Protein AF-X1L993-F1 (afdb_monomer)

pLDDT: mean 71.48, std 10.77, range [45.0, 87.81]

Mean predicted aligned error: 11.3 Å

Solvent-accessible surface area (backbone atoms only — not comparable to full-atom values): 5667 Å² total; per-residue (Å²): 114,70,71,63,52,54,55,50,51,54,50,38,52,49,50,44,54,52,54,70,70,51,88,60,73,69,76,48,37,56,23,49,47,39,23,42,49,19,41,52,44,28,52,53,26,51,51,48,21,56,51,26,48,53,47,21,63,73,36,52,85,40,65,70,59,17,53,50,27,46,51,50,19,52,50,31,41,50,42,28,71,49,52,19,55,52,41,25,48,52,13,50,51,51,34,52,54,50,55,55,51,54,53,53,52,53,58,58,60,75,76,110

Structure (mmCIF, N/CA/C/O backbone):
data_AF-X1L993-F1
#
_entry.id   AF-X1L993-F1
#
loop_
_atom_site.group_PDB
_atom_site.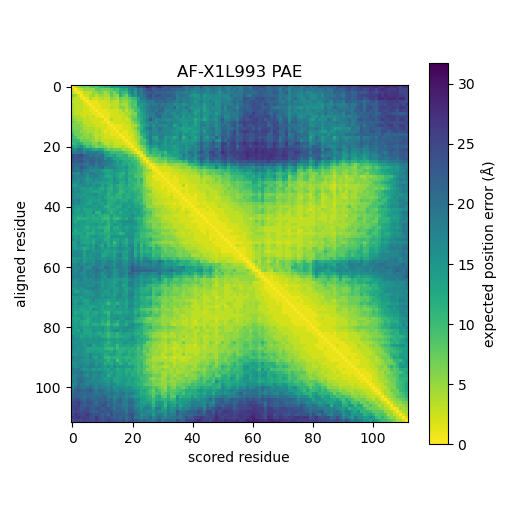id
_atom_site.type_symbol
_atom_site.label_atom_id
_atom_site.label_alt_id
_atom_site.label_comp_id
_atom_site.label_asym_id
_atom_site.label_entity_id
_atom_site.label_seq_id
_atom_site.pdbx_PDB_ins_code
_atom_site.Cartn_x
_atom_site.Cartn_y
_atom_site.Cartn_z
_atom_site.occupancy
_atom_site.B_iso_or_equiv
_atom_site.auth_seq_id
_atom_site.auth_comp_id
_atom_site.auth_asym_id
_atom_site.auth_atom_id
_atom_site.pdbx_PDB_model_num
ATOM 1 N N . MET A 1 1 ? -4.525 11.006 -14.118 1.00 54.41 1 MET A N 1
ATOM 2 C CA . MET A 1 1 ? -3.569 10.473 -13.114 1.00 54.41 1 MET A CA 1
ATOM 3 C C . MET A 1 1 ? -3.274 11.447 -11.969 1.00 54.41 1 MET A C 1
ATOM 5 O O . MET A 1 1 ? -3.325 11.008 -10.831 1.00 54.41 1 MET A O 1
ATOM 9 N N . ILE A 1 2 ? -3.059 12.750 -12.210 1.00 49.44 2 ILE A N 1
ATOM 10 C CA . ILE A 1 2 ? -2.731 13.739 -11.153 1.00 49.44 2 ILE A CA 1
ATOM 11 C C . ILE A 1 2 ? -3.858 13.916 -10.111 1.00 49.44 2 ILE A C 1
ATOM 13 O O . ILE A 1 2 ? -3.605 13.921 -8.910 1.00 49.44 2 ILE A O 1
ATOM 17 N N . ILE A 1 3 ? -5.117 13.968 -10.557 1.00 50.78 3 ILE A N 1
ATOM 18 C CA . ILE A 1 3 ? -6.289 14.186 -9.685 1.00 50.78 3 ILE A CA 1
ATOM 19 C C . ILE A 1 3 ? -6.483 13.033 -8.684 1.00 50.78 3 ILE A C 1
ATOM 21 O O . ILE A 1 3 ? -6.766 13.265 -7.511 1.00 50.78 3 ILE A O 1
ATOM 25 N N . SER A 1 4 ? -6.260 11.789 -9.120 1.00 52.31 4 SER A N 1
ATOM 26 C CA . SER A 1 4 ? -6.380 10.610 -8.252 1.00 52.31 4 SER A CA 1
ATOM 27 C C . SER A 1 4 ? -5.285 10.566 -7.182 1.00 52.31 4 SER A C 1
ATOM 29 O O . SER A 1 4 ? -5.556 10.160 -6.056 1.00 52.31 4 SER A O 1
ATOM 31 N N . GLY A 1 5 ? -4.063 11.004 -7.510 1.00 56.00 5 GLY A N 1
ATOM 32 C CA . GLY A 1 5 ? -2.953 11.058 -6.555 1.00 56.00 5 GLY A CA 1
ATOM 33 C C . GLY A 1 5 ? -3.184 12.085 -5.447 1.00 56.00 5 GLY A C 1
ATOM 34 O O . GLY A 1 5 ? -2.958 11.788 -4.278 1.00 56.00 5 GLY A O 1
ATOM 35 N N . ILE A 1 6 ? -3.715 13.261 -5.792 1.00 60.69 6 ILE A N 1
ATOM 36 C CA . ILE A 1 6 ? -4.014 14.331 -4.826 1.00 60.69 6 ILE A CA 1
ATOM 37 C C . ILE A 1 6 ? -5.076 13.887 -3.814 1.00 60.69 6 ILE A C 1
ATOM 39 O O . ILE A 1 6 ? -4.913 14.098 -2.613 1.00 60.69 6 ILE A O 1
ATOM 43 N N . ILE A 1 7 ? -6.136 13.222 -4.282 1.00 63.12 7 ILE A N 1
ATOM 44 C CA . ILE A 1 7 ? -7.205 12.707 -3.414 1.00 63.12 7 ILE A CA 1
ATOM 45 C C . ILE A 1 7 ? -6.652 11.676 -2.422 1.00 63.12 7 ILE A C 1
ATOM 47 O O . ILE A 1 7 ? -6.982 11.723 -1.240 1.00 63.12 7 ILE A O 1
ATOM 51 N N . LEU A 1 8 ? -5.766 10.786 -2.872 1.00 57.31 8 LEU A N 1
ATOM 52 C CA . LEU A 1 8 ? -5.147 9.769 -2.020 1.00 57.31 8 LEU A CA 1
ATOM 53 C C . LEU A 1 8 ? -4.154 10.356 -1.006 1.00 57.31 8 LEU A C 1
ATOM 55 O O . LEU A 1 8 ? -4.105 9.875 0.124 1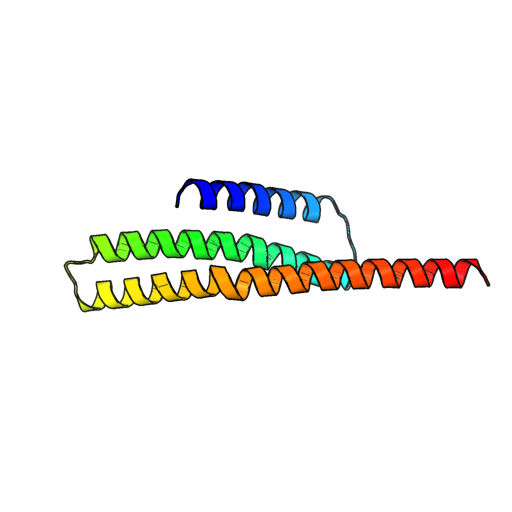.00 57.31 8 LEU A O 1
ATOM 59 N N . ILE A 1 9 ? -3.419 11.416 -1.359 1.00 58.84 9 ILE A N 1
ATOM 60 C CA . ILE A 1 9 ? -2.537 12.145 -0.428 1.00 58.84 9 ILE A CA 1
ATOM 61 C C . ILE A 1 9 ? -3.351 12.824 0.673 1.00 58.84 9 ILE A C 1
ATOM 63 O O . ILE A 1 9 ? -3.013 12.710 1.851 1.00 58.84 9 ILE A O 1
ATOM 67 N N . LEU A 1 10 ? -4.440 13.501 0.300 1.00 67.00 10 LEU A N 1
ATOM 68 C CA . LEU A 1 10 ? -5.334 14.148 1.259 1.00 67.00 10 LEU A CA 1
ATOM 69 C C . LEU A 1 10 ? -5.994 13.117 2.179 1.00 67.00 10 LEU A C 1
ATOM 71 O O . LEU A 1 10 ? -6.030 13.314 3.392 1.00 67.00 10 LEU A O 1
ATOM 75 N N . LEU A 1 11 ? -6.450 11.992 1.624 1.00 62.31 11 LEU A N 1
ATOM 76 C CA . LEU A 1 11 ? -7.095 10.928 2.388 1.00 62.31 11 LEU A CA 1
ATOM 77 C C . LEU A 1 11 ? -6.105 10.212 3.325 1.00 62.31 11 LEU A C 1
ATOM 79 O O . LEU A 1 11 ? -6.397 10.036 4.506 1.00 62.31 11 LEU A O 1
ATOM 83 N N . GLY A 1 12 ? -4.912 9.856 2.836 1.00 59.00 12 GLY A N 1
ATOM 84 C CA . GLY A 1 12 ? -3.856 9.222 3.631 1.00 59.00 12 GLY A CA 1
ATOM 85 C C . GLY A 1 12 ? -3.325 10.132 4.741 1.00 59.00 12 GLY A C 1
ATOM 86 O O . GLY A 1 12 ? -3.187 9.694 5.884 1.00 59.00 12 GLY A O 1
ATOM 87 N N . GLY A 1 13 ? -3.109 11.416 4.437 1.00 65.56 13 GLY A N 1
ATOM 88 C CA . GLY A 1 13 ? -2.728 12.427 5.425 1.00 65.56 13 GLY A CA 1
ATOM 89 C C . GLY A 1 13 ? -3.800 12.629 6.499 1.00 65.56 13 GLY A C 1
ATOM 90 O O . GLY A 1 13 ? -3.483 12.657 7.689 1.00 65.56 13 GLY A O 1
ATOM 91 N N . TYR A 1 14 ? -5.074 12.681 6.100 1.00 68.31 14 TYR A N 1
ATOM 92 C CA . TYR A 1 14 ? -6.202 12.779 7.027 1.00 68.31 14 TYR A CA 1
ATOM 93 C C . TYR A 1 14 ? -6.285 11.566 7.965 1.00 68.31 14 TYR A C 1
ATOM 95 O O . TYR A 1 14 ? -6.447 11.725 9.175 1.00 68.31 14 TYR A O 1
ATOM 103 N N . LEU A 1 15 ? -6.091 10.353 7.439 1.00 57.97 15 LEU A N 1
ATOM 104 C CA . LEU A 1 15 ? -6.095 9.115 8.223 1.00 57.97 15 LEU A CA 1
ATOM 105 C C . LEU A 1 15 ? -4.939 9.030 9.227 1.00 57.97 15 LEU A C 1
ATOM 107 O O . LEU A 1 15 ? -5.158 8.617 10.368 1.00 57.97 15 LEU A O 1
ATOM 111 N N . ILE A 1 16 ? -3.731 9.457 8.853 1.00 59.75 16 ILE A N 1
ATOM 112 C CA . ILE A 1 16 ? -2.578 9.507 9.768 1.00 59.75 16 ILE A CA 1
ATOM 113 C C . ILE A 1 16 ? -2.812 10.546 10.872 1.00 59.75 16 ILE A C 1
ATOM 115 O O . ILE A 1 16 ? -2.571 10.256 12.045 1.00 59.75 16 ILE A O 1
ATOM 119 N N . ALA A 1 17 ? -3.347 11.722 10.531 1.00 60.12 17 ALA A N 1
ATOM 120 C CA . ALA A 1 17 ? -3.689 12.750 11.511 1.00 60.12 17 ALA A CA 1
ATOM 121 C C . ALA A 1 17 ? -4.754 12.265 12.512 1.00 60.12 17 ALA A C 1
ATOM 123 O O . ALA A 1 17 ? -4.629 12.507 13.714 1.00 60.12 17 ALA A O 1
ATOM 124 N N . LEU A 1 18 ? -5.763 11.524 12.039 1.00 55.22 18 LEU A N 1
ATOM 125 C CA . LEU A 1 18 ? -6.797 10.932 12.892 1.00 55.22 18 LEU A CA 1
ATOM 126 C C . LEU A 1 18 ? -6.219 9.848 13.817 1.00 55.22 18 LEU A C 1
ATOM 128 O O . LEU A 1 18 ? -6.506 9.832 15.012 1.00 55.22 18 LEU A O 1
ATOM 132 N N . THR A 1 19 ? -5.338 9.001 13.276 1.00 51.62 19 THR A N 1
ATOM 133 C CA . THR A 1 19 ? -4.628 7.929 13.998 1.00 51.62 19 THR A CA 1
ATOM 134 C C . THR A 1 19 ? -3.736 8.495 15.108 1.00 51.62 19 THR A C 1
ATOM 136 O O . THR A 1 19 ? -3.716 7.955 16.209 1.00 51.62 19 THR A O 1
ATOM 139 N N . LEU A 1 20 ? -3.030 9.603 14.855 1.00 52.38 20 LEU A N 1
ATOM 140 C CA . LEU A 1 20 ? -2.184 10.273 15.852 1.00 52.38 20 LEU A CA 1
ATOM 141 C C . LEU A 1 20 ? -2.998 10.982 16.941 1.00 52.38 20 LEU A C 1
ATOM 143 O O . LEU A 1 20 ? -2.557 11.052 18.088 1.00 52.38 20 LEU A O 1
ATOM 147 N N . LYS A 1 21 ? -4.191 11.493 16.607 1.00 50.56 21 LYS A N 1
ATOM 148 C CA . LYS A 1 21 ? -5.095 12.094 17.598 1.00 50.56 21 LYS A CA 1
ATOM 149 C C . LYS A 1 21 ? -5.759 11.057 18.504 1.00 50.56 21 LYS A C 1
ATOM 151 O O . LYS A 1 21 ? -6.130 11.384 19.631 1.00 50.56 21 LYS A O 1
ATOM 156 N N . GLN A 1 22 ? -5.912 9.821 18.037 1.00 45.38 22 GLN A N 1
ATOM 157 C CA . GLN A 1 22 ? -6.496 8.735 18.811 1.00 45.38 22 GLN A CA 1
ATOM 158 C C . GLN A 1 22 ? -5.393 8.052 19.635 1.00 45.38 22 GLN A C 1
ATOM 160 O O . GLN A 1 22 ? -4.655 7.191 19.170 1.00 45.38 22 GLN A O 1
ATOM 165 N N . LYS A 1 23 ? -5.249 8.477 20.892 1.00 45.00 23 LYS A N 1
ATOM 166 C CA . LYS A 1 23 ? -4.301 7.934 21.875 1.00 45.00 23 LYS A CA 1
ATOM 167 C C . LYS A 1 23 ? -4.745 6.524 22.305 1.00 45.00 23 LYS A C 1
ATOM 169 O O . LYS A 1 23 ? -5.382 6.377 23.341 1.00 45.00 23 LYS A O 1
ATOM 174 N N . VAL A 1 24 ? -4.494 5.503 21.479 1.00 51.19 24 VAL A N 1
ATOM 175 C CA . VAL A 1 24 ? -4.994 4.130 21.708 1.00 51.19 24 VAL A CA 1
ATOM 176 C C . VAL A 1 24 ? -3.895 3.140 22.093 1.00 51.19 24 VAL A C 1
ATOM 178 O O . VAL A 1 24 ? -2.873 3.012 21.418 1.00 51.19 24 VAL A O 1
ATOM 181 N N . GLU A 1 25 ? -4.119 2.426 23.198 1.00 51.25 25 GLU A N 1
ATOM 182 C CA . GLU A 1 25 ? -3.177 1.483 23.811 1.00 51.25 25 GLU A CA 1
ATOM 183 C C . GLU A 1 25 ? -3.422 0.018 23.372 1.00 51.25 25 GLU A C 1
ATOM 185 O O . GLU A 1 25 ? -4.520 -0.372 22.973 1.00 51.25 25 GLU A O 1
ATOM 190 N N . GLY A 1 26 ? -2.380 -0.825 23.433 1.00 68.00 26 GLY A N 1
ATOM 191 C CA . GLY A 1 26 ? -2.493 -2.292 23.317 1.00 68.00 26 GLY A CA 1
ATOM 192 C C . GLY A 1 26 ? -2.569 -2.885 21.895 1.00 68.00 26 GLY A C 1
ATOM 193 O O . GLY A 1 26 ? -1.918 -2.414 20.963 1.00 68.00 26 GLY A O 1
ATOM 194 N N . LYS A 1 27 ? -3.338 -3.978 21.717 1.00 64.12 27 LYS A N 1
ATOM 195 C CA . LYS A 1 27 ? -3.511 -4.690 20.422 1.00 64.12 27 LYS A CA 1
ATOM 196 C C . LYS A 1 27 ? -4.096 -3.793 19.325 1.00 64.12 27 LYS A C 1
ATOM 198 O O . LYS A 1 27 ? -3.807 -4.001 18.149 1.00 64.12 27 LYS A O 1
ATOM 203 N N . LEU A 1 28 ? -4.850 -2.771 19.720 1.00 65.12 28 LEU A N 1
ATOM 204 C CA . LEU A 1 28 ? -5.422 -1.770 18.830 1.00 65.12 28 LEU A CA 1
ATOM 205 C C . LEU A 1 28 ? -4.337 -0.909 18.169 1.00 65.12 28 LEU A C 1
ATOM 207 O O . LEU A 1 28 ? -4.426 -0.625 16.980 1.00 65.12 28 LEU A O 1
ATOM 211 N N . LYS A 1 29 ? -3.249 -0.603 18.893 1.00 69.12 29 LYS A N 1
ATOM 212 C CA . LYS A 1 29 ? -2.079 0.113 18.359 1.00 69.12 29 LYS A CA 1
ATOM 213 C C . LYS A 1 29 ? -1.431 -0.630 17.191 1.00 69.12 29 LYS A C 1
ATOM 215 O O . LYS A 1 29 ? -1.000 0.009 16.240 1.00 69.12 29 LYS A O 1
ATOM 220 N N . LYS A 1 30 ? -1.377 -1.970 17.234 1.00 72.75 30 LYS A N 1
ATOM 221 C CA . LYS A 1 30 ? -0.834 -2.781 16.128 1.00 72.75 30 LYS A CA 1
ATOM 222 C C . LYS A 1 30 ? -1.711 -2.693 14.879 1.00 72.75 30 LYS A C 1
ATOM 224 O O . LYS A 1 30 ? -1.168 -2.535 13.792 1.00 72.75 30 LYS A O 1
ATOM 229 N N . PHE A 1 31 ? -3.037 -2.744 15.029 1.00 74.00 31 PHE A N 1
ATOM 230 C CA . PHE A 1 31 ? -3.958 -2.575 13.900 1.00 74.00 31 PHE A CA 1
ATOM 231 C C . PHE A 1 31 ? -3.947 -1.143 13.355 1.00 74.00 31 PHE A C 1
ATOM 233 O O . PHE A 1 31 ? -3.865 -0.978 12.145 1.00 74.00 31 PHE A O 1
ATOM 240 N N . LEU A 1 32 ? -3.906 -0.116 14.213 1.00 70.81 32 LEU A N 1
ATOM 241 C CA . LEU A 1 32 ? -3.739 1.277 13.778 1.00 70.81 32 LEU A CA 1
ATOM 242 C C . LEU A 1 32 ? -2.400 1.506 13.067 1.00 70.81 32 LEU A C 1
ATOM 244 O O . LEU A 1 32 ? -2.367 2.173 12.038 1.00 70.81 32 LEU A O 1
ATOM 248 N N . MET A 1 33 ? -1.301 0.939 13.577 1.00 77.06 33 MET A N 1
ATOM 249 C CA . MET A 1 33 ? -0.006 0.983 12.895 1.00 77.06 33 MET A CA 1
ATOM 250 C C . MET A 1 33 ? -0.066 0.266 11.549 1.00 77.06 33 MET A C 1
ATOM 252 O O . MET A 1 33 ? 0.464 0.797 10.585 1.00 77.06 33 MET A O 1
ATOM 256 N N . LEU A 1 34 ? -0.737 -0.885 11.446 1.00 78.12 34 LEU A N 1
ATOM 257 C CA . LEU A 1 34 ? -0.916 -1.583 10.171 1.00 78.12 34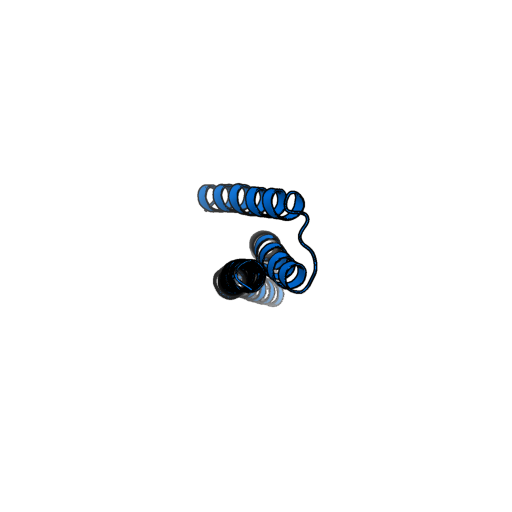 LEU A CA 1
ATOM 258 C C . LEU A 1 34 ? -1.695 -0.721 9.166 1.00 78.12 34 LEU A C 1
ATOM 260 O O . LEU A 1 34 ? -1.275 -0.606 8.015 1.00 78.12 34 LEU A O 1
ATOM 264 N N . THR A 1 35 ? -2.775 -0.069 9.603 1.00 76.50 35 THR A N 1
ATOM 265 C CA . THR A 1 35 ? -3.556 0.873 8.785 1.00 76.50 35 THR A CA 1
ATOM 266 C C . THR A 1 35 ? -2.697 2.053 8.332 1.00 76.50 35 THR A C 1
ATOM 268 O O . THR A 1 35 ? -2.664 2.375 7.147 1.00 76.50 35 THR A O 1
ATOM 271 N N . GLY A 1 36 ? -1.960 2.670 9.259 1.00 73.19 36 GLY A N 1
ATOM 272 C CA . GLY A 1 36 ? -1.091 3.814 8.988 1.00 73.19 36 GLY A CA 1
ATOM 273 C C . GLY A 1 36 ? 0.080 3.472 8.068 1.00 73.19 36 GLY A C 1
ATOM 274 O O . GLY A 1 36 ? 0.341 4.202 7.119 1.00 73.19 36 GLY A O 1
ATOM 275 N N . VAL A 1 37 ? 0.747 2.337 8.294 1.00 77.81 37 VAL A N 1
ATOM 276 C CA . VAL A 1 37 ? 1.841 1.837 7.448 1.00 77.81 37 VAL A CA 1
ATOM 277 C C . VAL A 1 37 ? 1.323 1.446 6.070 1.00 77.81 37 VAL A C 1
ATOM 279 O O . VAL A 1 37 ? 1.997 1.724 5.089 1.00 77.81 37 VAL A O 1
ATOM 282 N N . SER A 1 38 ? 0.123 0.872 5.959 1.00 75.75 38 SER A N 1
ATOM 283 C CA . SER A 1 38 ? -0.480 0.568 4.654 1.00 75.75 38 SER A CA 1
ATOM 284 C C . SER A 1 38 ? -0.865 1.844 3.895 1.00 75.75 38 SER A C 1
ATOM 286 O O . SER A 1 38 ? -0.625 1.945 2.696 1.00 75.75 38 SER A O 1
ATOM 288 N N . ALA A 1 39 ? -1.392 2.862 4.584 1.00 71.44 39 ALA A N 1
ATOM 289 C CA . ALA A 1 39 ? -1.704 4.156 3.975 1.00 71.44 39 ALA A CA 1
ATOM 290 C C . ALA A 1 39 ? -0.438 4.922 3.545 1.00 71.44 39 ALA A C 1
ATOM 292 O O . ALA A 1 39 ? -0.369 5.440 2.431 1.00 71.44 39 ALA A O 1
ATOM 293 N N . ALA A 1 40 ? 0.590 4.961 4.397 1.00 74.62 40 ALA A N 1
ATOM 294 C CA . ALA A 1 40 ? 1.877 5.572 4.071 1.00 74.62 40 ALA A CA 1
ATOM 295 C C . ALA A 1 40 ? 2.619 4.782 2.981 1.00 74.62 40 ALA A C 1
ATOM 297 O O . ALA A 1 40 ? 3.186 5.370 2.063 1.00 74.62 40 ALA A O 1
ATOM 298 N N . GLY A 1 41 ? 2.571 3.450 3.045 1.00 72.44 41 GLY A N 1
ATOM 299 C CA . GLY A 1 41 ? 3.153 2.543 2.062 1.00 72.44 41 GLY A CA 1
ATOM 300 C C . GLY A 1 41 ? 2.561 2.755 0.676 1.00 72.44 41 GLY A C 1
ATOM 301 O O . GLY A 1 41 ? 3.313 2.828 -0.291 1.00 72.44 41 GLY A O 1
ATOM 302 N N . PHE A 1 42 ? 1.245 2.964 0.578 1.00 75.12 42 PHE A N 1
ATOM 303 C CA . PHE A 1 42 ? 0.584 3.291 -0.685 1.00 75.12 42 PHE A CA 1
ATOM 304 C C . PHE A 1 42 ? 1.211 4.532 -1.328 1.00 75.12 42 PHE A C 1
ATOM 306 O O . PHE A 1 42 ? 1.540 4.527 -2.514 1.00 75.12 42 PHE A O 1
ATOM 313 N N . PHE A 1 43 ? 1.423 5.579 -0.529 1.00 69.50 43 PHE A N 1
ATOM 314 C CA . PHE A 1 43 ? 2.037 6.814 -0.994 1.00 69.50 43 PHE A CA 1
ATOM 315 C C . PHE A 1 43 ? 3.493 6.607 -1.427 1.00 69.50 43 PHE A C 1
ATOM 317 O O . PHE A 1 43 ? 3.868 7.027 -2.521 1.00 69.50 43 PHE A O 1
ATOM 324 N N . VAL A 1 44 ? 4.295 5.913 -0.615 1.00 78.69 44 VAL A N 1
ATOM 325 C CA . VAL A 1 44 ? 5.698 5.612 -0.940 1.00 78.69 44 VAL A CA 1
ATOM 326 C C . VAL A 1 44 ? 5.801 4.803 -2.232 1.00 78.69 44 VAL A C 1
ATOM 328 O O . VAL A 1 44 ? 6.591 5.159 -3.101 1.00 78.69 44 VAL A O 1
ATOM 331 N N . PHE A 1 45 ? 4.986 3.761 -2.408 1.00 78.50 45 PHE A N 1
ATOM 332 C CA . PHE A 1 45 ? 5.001 2.937 -3.618 1.00 78.50 45 PHE A CA 1
ATOM 333 C C . PHE A 1 45 ? 4.500 3.686 -4.854 1.00 78.50 45 PHE A C 1
ATOM 335 O O . PHE A 1 45 ? 5.090 3.544 -5.923 1.00 78.50 45 PHE A O 1
ATOM 342 N N . ALA A 1 46 ? 3.472 4.529 -4.721 1.00 69.94 46 ALA A N 1
ATOM 343 C CA . ALA A 1 46 ? 3.021 5.390 -5.812 1.00 69.94 46 ALA A CA 1
ATOM 344 C C . ALA A 1 46 ? 4.104 6.407 -6.217 1.00 69.94 46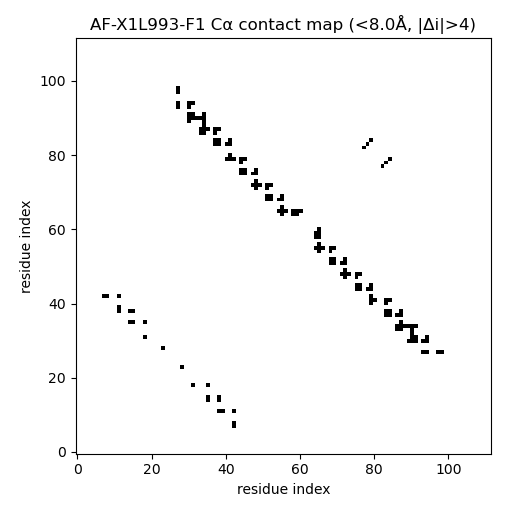 ALA A C 1
ATOM 346 O O . ALA A 1 46 ? 4.300 6.669 -7.405 1.00 69.94 46 ALA A O 1
ATOM 347 N N . PHE A 1 47 ? 4.838 6.954 -5.246 1.00 75.00 47 PHE A N 1
ATOM 348 C CA . PHE A 1 47 ? 5.951 7.862 -5.506 1.00 75.00 47 PHE A CA 1
ATOM 349 C C . PHE A 1 47 ? 7.125 7.139 -6.178 1.00 75.00 47 PHE A C 1
ATOM 351 O O . PHE A 1 47 ? 7.619 7.601 -7.205 1.00 75.00 47 PHE A O 1
ATOM 358 N N . LEU A 1 48 ? 7.508 5.962 -5.666 1.00 79.81 48 LEU A N 1
ATOM 359 C CA . LEU A 1 48 ? 8.523 5.100 -6.277 1.00 79.81 48 LEU A CA 1
ATOM 360 C C . LEU A 1 48 ? 8.151 4.742 -7.716 1.00 79.81 48 LEU A C 1
ATOM 362 O O . LEU A 1 48 ? 8.989 4.887 -8.595 1.00 79.81 48 LEU A O 1
ATOM 366 N N . HIS A 1 49 ? 6.904 4.344 -7.980 1.00 78.25 49 HIS A N 1
ATOM 367 C CA . HIS A 1 49 ? 6.422 4.050 -9.331 1.00 78.25 49 HIS A CA 1
ATOM 368 C C . HIS A 1 49 ? 6.665 5.222 -10.295 1.00 78.25 49 HIS A C 1
ATOM 370 O O . HIS A 1 49 ? 7.208 5.021 -11.377 1.00 78.25 49 HIS A O 1
ATOM 376 N N . ASN A 1 50 ? 6.356 6.456 -9.882 1.00 76.38 50 ASN A N 1
ATOM 377 C CA . ASN A 1 50 ? 6.591 7.643 -10.711 1.00 76.38 50 ASN A CA 1
ATOM 378 C C . ASN A 1 50 ? 8.088 7.934 -10.923 1.00 76.38 50 ASN A C 1
ATOM 380 O O . ASN A 1 50 ? 8.482 8.337 -12.017 1.00 76.38 50 ASN A O 1
ATOM 384 N N . ILE A 1 51 ? 8.930 7.705 -9.909 1.00 80.12 51 ILE A N 1
ATOM 385 C CA . ILE A 1 51 ? 10.390 7.827 -10.043 1.00 80.12 51 ILE A CA 1
ATOM 386 C C . ILE A 1 51 ? 10.926 6.783 -11.023 1.00 80.12 51 ILE A C 1
ATOM 388 O O . ILE A 1 51 ? 11.682 7.138 -11.923 1.00 80.12 51 ILE A O 1
ATOM 392 N N . PHE A 1 52 ? 10.536 5.516 -10.871 1.00 81.75 52 PHE A N 1
ATOM 393 C CA . PHE A 1 52 ? 10.983 4.423 -11.736 1.00 81.75 52 PHE A CA 1
ATOM 394 C C . PHE A 1 52 ? 10.503 4.596 -13.176 1.00 81.75 52 PHE A C 1
ATOM 396 O O . PHE A 1 52 ? 11.289 4.367 -14.091 1.00 81.75 52 PHE A O 1
ATOM 403 N N . TYR A 1 53 ? 9.284 5.099 -13.381 1.00 76.75 53 TYR A N 1
ATOM 404 C CA . TYR A 1 53 ? 8.779 5.488 -14.697 1.00 76.75 53 TYR A CA 1
ATOM 405 C C . TYR A 1 53 ? 9.643 6.587 -15.338 1.00 76.75 53 TYR A C 1
ATOM 407 O O . TYR A 1 53 ? 10.091 6.461 -16.480 1.00 76.75 53 TYR A O 1
ATOM 415 N N . GLY A 1 54 ? 9.951 7.651 -14.585 1.00 74.62 54 GLY A N 1
ATOM 416 C CA . GLY A 1 54 ? 10.839 8.720 -15.050 1.00 74.62 54 GLY A CA 1
ATOM 417 C C . GLY A 1 54 ? 12.254 8.218 -15.357 1.00 74.62 54 GLY A C 1
ATOM 418 O O . GLY A 1 54 ? 12.820 8.545 -16.400 1.00 74.62 54 GLY A O 1
ATOM 419 N N . LEU A 1 55 ? 12.810 7.363 -14.495 1.00 81.12 55 LEU A N 1
ATOM 420 C CA . LEU A 1 55 ? 14.111 6.728 -14.710 1.00 81.12 55 LEU A CA 1
ATOM 421 C C . LEU A 1 55 ? 14.105 5.818 -15.937 1.00 81.12 55 LEU A C 1
ATOM 423 O O . LEU A 1 55 ? 15.067 5.852 -16.700 1.00 81.12 55 LEU A O 1
ATOM 427 N N . ALA A 1 56 ? 13.049 5.038 -16.168 1.00 80.12 56 ALA A N 1
ATOM 428 C CA . ALA A 1 56 ? 12.921 4.180 -17.345 1.00 80.12 56 ALA A CA 1
ATOM 429 C C . ALA A 1 56 ? 12.916 4.990 -18.652 1.00 80.12 56 ALA A C 1
ATOM 431 O O . ALA A 1 56 ? 13.485 4.541 -19.650 1.00 80.12 56 ALA A O 1
ATOM 432 N N 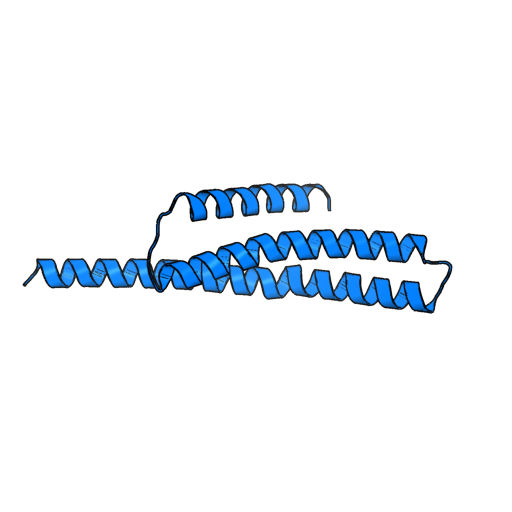. GLN A 1 57 ? 12.330 6.192 -18.625 1.00 79.38 57 GLN A N 1
ATOM 433 C CA . GLN A 1 57 ? 12.319 7.136 -19.744 1.00 79.38 57 GLN A CA 1
ATOM 434 C C . GLN A 1 57 ? 13.719 7.715 -20.014 1.00 79.38 57 GLN A C 1
ATOM 436 O O . GLN A 1 57 ? 14.162 7.755 -21.161 1.00 79.38 57 GLN A O 1
ATOM 441 N N . ILE A 1 58 ? 14.441 8.129 -18.967 1.00 83.38 58 ILE A N 1
ATOM 442 C CA . ILE A 1 58 ? 15.786 8.729 -19.081 1.00 83.38 58 ILE A CA 1
ATOM 443 C C . ILE A 1 58 ? 16.833 7.671 -19.459 1.00 83.38 58 ILE A C 1
ATOM 445 O O . ILE A 1 58 ? 17.725 7.922 -20.264 1.00 83.38 58 ILE A O 1
ATOM 449 N N . THR A 1 59 ? 16.707 6.461 -18.912 1.00 83.38 59 THR A N 1
ATOM 450 C CA . THR A 1 59 ? 17.604 5.323 -19.180 1.00 83.38 59 THR A CA 1
ATOM 451 C C . THR A 1 59 ? 17.187 4.506 -20.402 1.00 83.38 59 THR A C 1
ATOM 453 O O . THR A 1 59 ? 17.735 3.431 -20.634 1.00 83.38 59 THR A O 1
ATOM 456 N N . SER A 1 60 ? 16.266 5.022 -21.223 1.00 75.94 60 SER A N 1
ATOM 457 C CA . SER A 1 60 ? 15.791 4.385 -22.460 1.00 75.94 60 SER A CA 1
ATOM 458 C C . SER A 1 60 ? 16.911 4.057 -23.456 1.00 75.94 60 SER A C 1
ATOM 460 O O . SER A 1 60 ? 16.779 3.117 -24.234 1.00 75.94 60 SER A O 1
ATOM 462 N N . HIS A 1 61 ? 18.043 4.764 -23.382 1.00 81.31 61 HIS A N 1
ATOM 463 C CA . HIS A 1 61 ? 19.251 4.466 -24.156 1.00 81.31 61 HIS A CA 1
ATOM 464 C C . HIS A 1 61 ? 19.948 3.150 -23.764 1.00 81.31 61 HIS A C 1
ATOM 466 O O . HIS A 1 61 ? 20.700 2.603 -24.568 1.00 81.31 61 HIS A O 1
ATOM 472 N N . ILE A 1 62 ? 19.719 2.633 -22.550 1.00 82.88 62 ILE A N 1
ATOM 473 C CA . ILE A 1 62 ? 20.292 1.375 -22.056 1.00 82.88 62 ILE A CA 1
ATOM 474 C C . ILE A 1 62 ? 19.157 0.358 -21.907 1.00 82.88 62 ILE A C 1
ATOM 476 O O . ILE A 1 62 ? 18.469 0.309 -20.886 1.00 82.88 62 ILE A O 1
ATOM 480 N N . THR A 1 63 ? 18.983 -0.492 -22.921 1.00 82.06 63 THR A N 1
ATOM 481 C CA . THR A 1 63 ? 17.846 -1.421 -23.050 1.00 82.06 63 THR A CA 1
ATOM 482 C C . THR A 1 63 ? 17.627 -2.295 -21.813 1.00 82.06 63 THR A C 1
ATOM 484 O O . THR A 1 63 ? 16.500 -2.425 -21.343 1.00 82.06 63 THR A O 1
ATOM 487 N N . VAL A 1 64 ? 18.696 -2.860 -21.241 1.00 83.75 64 VAL A N 1
ATOM 488 C CA . VAL A 1 64 ? 18.612 -3.737 -20.057 1.00 83.75 64 VAL A CA 1
ATOM 489 C C . VAL A 1 64 ? 18.129 -2.970 -18.822 1.00 83.75 64 VAL A C 1
ATOM 491 O O . VAL A 1 64 ? 17.269 -3.453 -18.086 1.00 83.75 64 VAL A O 1
ATOM 494 N N . LEU A 1 65 ? 18.646 -1.757 -18.611 1.00 82.19 65 LEU A N 1
ATOM 495 C CA . LEU A 1 65 ? 18.297 -0.939 -17.453 1.00 82.19 65 LEU A CA 1
ATOM 496 C C . LEU A 1 65 ? 16.865 -0.402 -17.569 1.00 82.19 65 LEU A C 1
ATOM 498 O O . LEU A 1 65 ? 16.120 -0.462 -16.596 1.00 82.19 65 LEU A O 1
ATOM 502 N N . SER A 1 66 ? 16.448 0.030 -18.762 1.00 80.19 66 SER A N 1
ATOM 503 C CA . SER A 1 66 ? 15.078 0.493 -19.016 1.00 80.19 66 SER A CA 1
ATOM 504 C C . SER A 1 66 ? 14.040 -0.612 -18.774 1.00 80.19 66 SER A C 1
ATOM 506 O O . SER A 1 66 ? 13.024 -0.370 -18.119 1.00 80.19 66 SER A O 1
ATOM 508 N N . TYR A 1 67 ? 14.315 -1.849 -19.211 1.00 84.56 67 TYR A N 1
ATOM 509 C CA . TYR A 1 67 ? 13.445 -2.997 -18.928 1.00 84.56 67 TYR A CA 1
ATOM 510 C C . TYR A 1 67 ? 13.350 -3.306 -17.431 1.00 84.56 67 TYR A C 1
ATOM 512 O O . TYR A 1 67 ? 12.251 -3.548 -16.929 1.00 84.56 67 TYR A O 1
ATOM 520 N N . LEU A 1 68 ? 14.473 -3.262 -16.706 1.00 87.81 68 LEU A N 1
ATOM 521 C CA . LEU A 1 68 ? 14.481 -3.485 -15.260 1.00 87.81 68 LEU A CA 1
ATOM 522 C C . LEU A 1 68 ? 13.698 -2.393 -14.513 1.00 87.81 68 LEU A C 1
ATOM 524 O O . LEU A 1 68 ? 12.904 -2.706 -13.627 1.00 87.81 68 LEU A O 1
ATOM 528 N N . MET A 1 69 ? 13.873 -1.125 -14.897 1.00 82.38 69 MET A N 1
ATOM 529 C CA . MET A 1 69 ? 13.158 0.008 -14.299 1.00 82.38 69 MET A CA 1
ATOM 530 C C . MET A 1 69 ? 11.649 -0.067 -14.563 1.00 82.38 69 MET A C 1
ATOM 532 O O . MET A 1 69 ? 10.868 0.131 -13.635 1.00 82.38 69 MET A O 1
ATOM 536 N N . ARG A 1 70 ? 11.232 -0.451 -15.779 1.00 81.44 70 ARG A N 1
ATOM 537 C CA . ARG A 1 70 ? 9.821 -0.727 -16.108 1.00 81.44 70 ARG A CA 1
ATOM 538 C C . ARG A 1 70 ? 9.240 -1.887 -15.303 1.00 81.44 70 ARG A C 1
ATOM 540 O O . ARG A 1 70 ? 8.102 -1.816 -14.852 1.00 81.44 70 ARG A O 1
ATOM 547 N N . ALA A 1 71 ? 10.002 -2.961 -15.110 1.00 86.44 71 ALA A N 1
ATOM 548 C CA . ALA A 1 71 ? 9.546 -4.082 -14.294 1.00 86.44 71 ALA A CA 1
ATOM 549 C C . ALA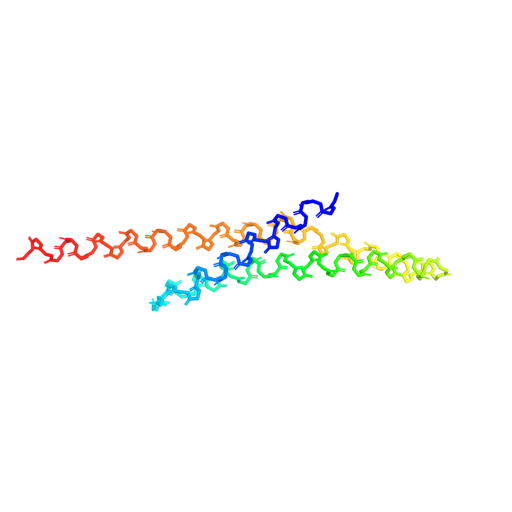 A 1 71 ? 9.322 -3.645 -12.835 1.00 86.44 71 ALA A C 1
ATOM 551 O O . ALA A 1 71 ? 8.272 -3.930 -12.260 1.00 86.44 71 ALA A O 1
ATOM 552 N N . LEU A 1 72 ? 10.271 -2.900 -12.257 1.00 85.56 72 LEU A N 1
ATOM 553 C CA . LEU A 1 72 ? 10.166 -2.359 -10.898 1.00 85.56 72 LEU A CA 1
ATOM 554 C C . LEU A 1 72 ? 8.981 -1.398 -10.751 1.00 85.56 72 LEU A C 1
ATOM 556 O O . LEU A 1 72 ? 8.19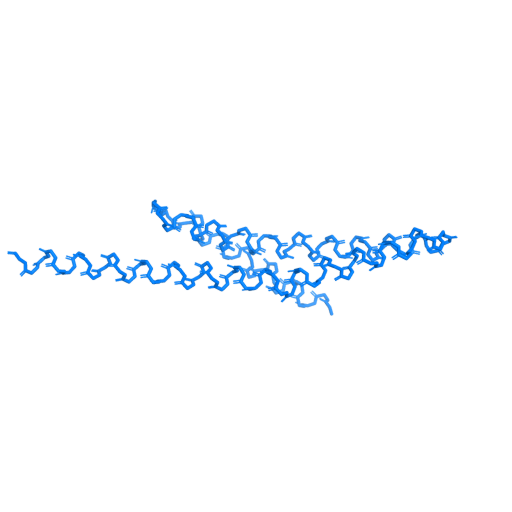6 -1.539 -9.816 1.00 85.56 72 LEU A O 1
ATOM 560 N N . GLU A 1 73 ? 8.816 -0.471 -11.694 1.00 81.38 73 GLU A N 1
ATOM 561 C CA . GLU A 1 73 ? 7.671 0.436 -11.790 1.00 81.38 73 GLU A CA 1
ATOM 562 C C . GLU A 1 73 ? 6.338 -0.322 -11.655 1.00 81.38 73 GLU A C 1
ATOM 564 O O . GLU A 1 73 ? 5.508 0.027 -10.810 1.00 81.38 73 GLU A O 1
ATOM 569 N N . VAL A 1 74 ? 6.131 -1.363 -12.467 1.00 82.12 74 VAL A N 1
ATOM 570 C CA . VAL A 1 74 ? 4.882 -2.139 -12.483 1.00 82.12 74 VAL A CA 1
ATOM 571 C C . VAL A 1 74 ? 4.697 -2.920 -11.183 1.00 82.12 74 VAL A C 1
ATOM 573 O O . VAL A 1 74 ? 3.593 -2.956 -10.640 1.00 82.12 74 VAL A O 1
ATOM 576 N N . ILE A 1 75 ? 5.765 -3.507 -10.639 1.00 87.56 75 ILE A N 1
ATOM 577 C CA . ILE A 1 75 ? 5.708 -4.248 -9.372 1.00 87.56 75 ILE A CA 1
ATOM 578 C C . ILE A 1 75 ? 5.297 -3.319 -8.224 1.00 87.56 75 ILE A C 1
ATOM 580 O O . ILE A 1 75 ? 4.385 -3.653 -7.466 1.00 87.56 75 ILE A O 1
ATOM 584 N N . PHE A 1 76 ? 5.907 -2.136 -8.106 1.00 80.62 76 PHE A N 1
ATOM 585 C CA . PHE A 1 76 ? 5.544 -1.175 -7.063 1.00 80.62 76 PHE A CA 1
ATOM 586 C C . PHE A 1 76 ? 4.108 -0.673 -7.215 1.00 80.62 76 PHE A C 1
ATOM 588 O O . 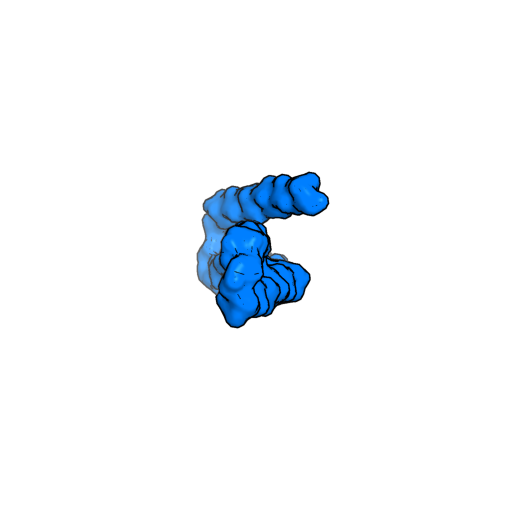PHE A 1 76 ? 3.402 -0.535 -6.216 1.00 80.62 76 PHE A O 1
ATOM 595 N N . PHE A 1 77 ? 3.637 -0.484 -8.448 1.00 78.25 77 PHE A N 1
ATOM 596 C CA . PHE A 1 77 ? 2.240 -0.148 -8.710 1.00 78.25 77 PHE A CA 1
ATOM 597 C C . PHE A 1 77 ? 1.275 -1.259 -8.281 1.00 78.25 77 PHE A C 1
ATOM 599 O O . PHE A 1 77 ? 0.272 -0.985 -7.624 1.00 78.25 77 PHE A O 1
ATOM 606 N N . LEU A 1 78 ? 1.592 -2.517 -8.595 1.00 81.94 78 LEU A N 1
ATOM 607 C CA . LEU A 1 78 ? 0.778 -3.666 -8.198 1.00 81.94 78 LEU A CA 1
ATOM 608 C C . LEU A 1 78 ? 0.722 -3.820 -6.674 1.00 81.94 78 LEU A C 1
ATOM 610 O O . LEU A 1 78 ? -0.348 -4.044 -6.110 1.00 81.94 78 LEU A O 1
ATOM 614 N N . ILE A 1 79 ? 1.850 -3.639 -5.989 1.00 81.00 79 ILE A N 1
ATOM 615 C CA . ILE A 1 79 ? 1.897 -3.649 -4.522 1.00 81.00 79 ILE A CA 1
ATOM 616 C C . ILE A 1 79 ? 1.054 -2.497 -3.954 1.00 81.00 79 ILE A C 1
ATOM 618 O O . ILE A 1 79 ? 0.293 -2.705 -3.006 1.00 81.00 79 ILE A O 1
ATOM 622 N N . ALA A 1 80 ? 1.127 -1.303 -4.548 1.00 75.62 80 ALA A N 1
ATOM 623 C CA . ALA A 1 80 ? 0.312 -0.169 -4.128 1.00 75.62 80 ALA A CA 1
ATOM 624 C C . ALA A 1 80 ? -1.189 -0.442 -4.312 1.00 75.62 80 ALA A C 1
ATOM 626 O O . ALA A 1 80 ? -1.966 -0.176 -3.403 1.00 75.62 80 ALA A O 1
ATOM 627 N N . ILE A 1 81 ? -1.618 -0.998 -5.446 1.00 76.50 81 ILE A N 1
ATOM 628 C CA . ILE A 1 81 ? -3.048 -1.160 -5.747 1.00 76.50 81 ILE A CA 1
ATOM 629 C C . ILE A 1 81 ? -3.682 -2.408 -5.123 1.00 76.50 81 ILE A C 1
ATOM 631 O O . ILE A 1 81 ? -4.892 -2.425 -4.922 1.00 76.50 81 ILE A O 1
ATOM 635 N N . PHE A 1 82 ? -2.896 -3.439 -4.797 1.00 79.62 82 PHE A N 1
ATOM 636 C CA . PHE A 1 82 ? -3.405 -4.666 -4.175 1.00 79.62 82 PHE A CA 1
ATOM 637 C C . PHE A 1 82 ? -3.011 -4.774 -2.703 1.00 79.62 82 PHE A C 1
ATOM 639 O O . PHE A 1 82 ? -3.878 -4.834 -1.834 1.00 79.62 82 PHE A O 1
ATOM 646 N N . ALA A 1 83 ? -1.714 -4.777 -2.390 1.00 78.88 83 ALA A N 1
ATOM 647 C CA . ALA A 1 83 ? -1.252 -5.083 -1.037 1.00 78.88 83 ALA A CA 1
ATOM 648 C C . ALA A 1 83 ? -1.622 -3.986 -0.025 1.00 78.88 83 ALA A C 1
ATOM 650 O O . ALA A 1 83 ? -2.103 -4.297 1.066 1.00 78.88 83 ALA A O 1
ATOM 651 N N . CYS A 1 84 ? -1.454 -2.707 -0.381 1.00 74.12 84 CYS A N 1
ATOM 652 C CA . CYS A 1 84 ? -1.800 -1.598 0.516 1.00 74.12 84 CYS A CA 1
ATOM 653 C C . CYS A 1 84 ? -3.293 -1.507 0.862 1.00 74.12 84 CYS A C 1
ATOM 655 O O . CYS A 1 84 ? -3.596 -1.431 2.051 1.00 74.12 84 CYS A O 1
ATOM 657 N N . PRO A 1 85 ? -4.245 -1.528 -0.089 1.00 73.69 85 PRO A N 1
ATOM 658 C CA . PRO A 1 85 ? -5.661 -1.472 0.262 1.00 73.69 85 PRO A CA 1
ATOM 659 C C . PRO A 1 85 ? -6.123 -2.704 1.044 1.00 73.69 85 PRO A C 1
ATOM 661 O O . PRO A 1 85 ? -6.930 -2.553 1.957 1.00 73.69 85 PRO A O 1
ATOM 664 N N . ILE A 1 86 ? -5.572 -3.895 0.778 1.00 79.81 86 ILE A N 1
ATOM 665 C CA . ILE A 1 86 ? -5.855 -5.090 1.591 1.00 79.81 86 ILE A CA 1
ATOM 666 C C . ILE A 1 86 ? -5.340 -4.898 3.025 1.00 79.81 86 ILE A C 1
ATOM 668 O O . ILE A 1 86 ? -6.091 -5.099 3.979 1.00 79.81 86 ILE A O 1
ATOM 672 N N . GLY A 1 87 ? -4.087 -4.462 3.194 1.00 77.38 87 GLY A N 1
ATOM 673 C CA . GLY A 1 87 ? -3.498 -4.200 4.512 1.00 77.38 87 GLY A CA 1
ATOM 674 C C . GLY A 1 87 ? -4.245 -3.112 5.287 1.00 77.38 87 GLY A C 1
ATOM 675 O O . GLY A 1 87 ? -4.517 -3.263 6.480 1.00 77.38 87 GLY A O 1
ATOM 676 N N . PHE A 1 88 ? -4.665 -2.058 4.588 1.00 76.69 88 PHE A N 1
ATOM 677 C CA . PHE A 1 88 ? -5.488 -0.987 5.134 1.00 76.69 88 PHE A CA 1
ATOM 678 C C . PHE A 1 88 ? -6.856 -1.504 5.590 1.00 76.69 88 PHE A C 1
ATOM 680 O O . PHE A 1 88 ? -7.269 -1.231 6.715 1.00 76.69 88 PHE A O 1
ATOM 687 N N . LEU A 1 89 ? -7.539 -2.296 4.757 1.00 77.69 89 LEU A N 1
ATOM 688 C CA . LEU A 1 89 ? -8.853 -2.852 5.072 1.00 77.69 89 LEU A CA 1
ATOM 689 C C . LEU A 1 89 ? -8.792 -3.782 6.291 1.00 77.69 89 LEU A C 1
ATOM 691 O O . LEU A 1 89 ? -9.613 -3.662 7.199 1.00 77.69 89 LEU A O 1
ATOM 695 N N . VAL A 1 90 ? -7.786 -4.658 6.357 1.00 82.25 90 VAL A N 1
ATOM 696 C CA . VAL A 1 90 ? -7.557 -5.537 7.515 1.00 82.25 90 VAL A CA 1
ATOM 697 C C . VAL A 1 90 ? -7.267 -4.718 8.775 1.00 82.25 90 VAL A C 1
ATOM 699 O O . VAL A 1 90 ? -7.795 -5.029 9.844 1.00 82.25 90 VAL A O 1
ATOM 702 N N . GLY A 1 91 ? -6.476 -3.649 8.660 1.00 80.00 91 GLY A N 1
ATOM 703 C CA . GLY A 1 91 ? -6.198 -2.727 9.759 1.00 80.00 91 GLY A CA 1
ATOM 704 C C . GLY A 1 91 ? -7.455 -2.019 10.284 1.00 80.00 91 GLY A C 1
ATOM 705 O O . GLY A 1 91 ? -7.686 -1.992 11.497 1.00 80.00 91 GLY A O 1
ATOM 706 N N . VAL A 1 92 ? -8.312 -1.510 9.391 1.00 76.88 92 VAL A N 1
ATOM 707 C CA . VAL A 1 92 ? -9.585 -0.858 9.747 1.00 76.88 92 VAL A CA 1
ATOM 708 C C . VAL A 1 92 ? -10.554 -1.851 10.385 1.00 76.88 92 VAL A C 1
ATOM 710 O O . VAL A 1 92 ? -11.040 -1.600 11.488 1.00 76.88 92 VAL A O 1
ATOM 713 N N . ILE A 1 93 ? -10.801 -3.000 9.746 1.00 80.06 93 ILE A N 1
ATOM 714 C CA . ILE A 1 93 ? -11.730 -4.019 10.259 1.00 80.06 93 ILE A CA 1
ATOM 715 C C . ILE A 1 93 ? -11.249 -4.539 11.616 1.00 80.06 93 ILE A C 1
ATOM 717 O O . ILE A 1 93 ? -12.029 -4.588 12.567 1.00 80.06 93 ILE A O 1
ATOM 721 N N . GLY A 1 94 ? -9.960 -4.867 11.743 1.00 79.94 94 GLY A N 1
ATOM 722 C CA . GLY A 1 94 ? -9.371 -5.319 13.004 1.00 79.94 94 GLY A CA 1
ATOM 723 C C . GLY A 1 94 ? -9.506 -4.282 14.121 1.00 79.94 94 GLY A C 1
ATOM 724 O O . GLY A 1 94 ? -9.806 -4.641 15.262 1.00 79.94 94 GLY A O 1
ATOM 725 N N . SER A 1 95 ? -9.372 -2.995 13.788 1.00 74.56 95 SER A N 1
ATOM 726 C CA . SER A 1 95 ? -9.560 -1.901 14.746 1.00 74.56 95 SER A CA 1
ATOM 727 C C . SER A 1 95 ? -11.013 -1.776 15.208 1.00 74.56 95 SER A C 1
ATOM 729 O O . SER A 1 95 ? -11.266 -1.688 16.409 1.00 74.56 95 SER A O 1
ATOM 731 N N . ILE A 1 96 ? -11.976 -1.831 14.281 1.00 77.38 96 ILE A N 1
ATOM 732 C CA . ILE A 1 96 ? -13.412 -1.746 14.596 1.00 77.38 96 ILE A CA 1
ATOM 733 C C . ILE A 1 96 ? -13.849 -2.939 15.454 1.00 77.38 96 ILE A C 1
ATOM 735 O O . ILE A 1 96 ? -14.490 -2.753 16.487 1.00 77.38 96 ILE A O 1
ATOM 739 N N . VAL A 1 97 ? -13.474 -4.164 15.069 1.00 80.69 97 VAL A N 1
ATOM 740 C CA . VAL A 1 97 ? -13.849 -5.388 15.796 1.00 80.69 97 VAL A CA 1
ATOM 741 C C . VAL A 1 97 ? -13.319 -5.364 17.227 1.00 80.69 97 VAL A C 1
ATOM 743 O O . VAL A 1 97 ? -14.040 -5.728 18.158 1.00 80.69 97 VAL A O 1
ATOM 746 N N . LEU A 1 98 ? -12.077 -4.917 17.424 1.00 76.88 98 LEU A N 1
ATOM 747 C CA . LEU A 1 98 ? -11.487 -4.846 18.754 1.00 76.88 98 LEU A CA 1
ATOM 748 C C . LEU A 1 98 ? -12.171 -3.773 19.616 1.00 76.88 98 LEU A C 1
ATOM 750 O O . LEU A 1 98 ? -12.497 -4.056 20.764 1.00 76.88 98 LEU A O 1
ATOM 754 N N . LEU A 1 99 ? -12.475 -2.597 19.057 1.00 74.00 99 LEU A N 1
ATOM 755 C CA . LEU A 1 99 ? -13.221 -1.544 19.759 1.00 74.00 99 LEU A CA 1
ATOM 756 C C . LEU A 1 99 ? -14.617 -2.009 20.196 1.00 74.00 99 LEU A C 1
ATOM 758 O O . LEU A 1 99 ? -15.017 -1.774 21.335 1.00 74.00 99 LEU A O 1
ATOM 762 N N . VAL A 1 100 ? -15.348 -2.711 19.325 1.00 78.50 100 VAL A N 1
ATOM 763 C CA . VAL A 1 100 ? -16.668 -3.273 19.660 1.00 78.50 100 VAL A CA 1
ATOM 764 C C . VAL A 1 100 ? -16.551 -4.346 20.747 1.00 78.50 100 VAL A C 1
ATOM 766 O O . VAL A 1 100 ? -17.401 -4.425 21.636 1.00 78.50 100 VAL A O 1
ATOM 769 N N . LYS A 1 101 ? -15.492 -5.164 20.711 1.00 76.88 101 LYS A N 1
ATOM 770 C CA . LYS A 1 101 ? -15.257 -6.213 21.710 1.00 76.88 101 LYS A CA 1
ATOM 771 C C . LYS A 1 101 ? -14.934 -5.648 23.095 1.00 76.88 101 LYS A C 1
ATOM 773 O O . LYS A 1 101 ? -15.480 -6.150 24.074 1.00 76.88 101 LYS A O 1
ATOM 778 N N . GLU A 1 102 ? -14.090 -4.620 23.179 1.00 73.75 102 GLU A N 1
ATOM 779 C CA . GLU A 1 102 ? -13.752 -3.959 24.449 1.00 73.75 102 GLU A CA 1
ATOM 780 C C . GLU A 1 102 ? -14.996 -3.294 25.068 1.00 73.75 102 GLU A C 1
ATOM 782 O O . GLU A 1 102 ? -15.283 -3.504 26.245 1.00 73.75 102 GLU A O 1
ATOM 787 N N . ARG A 1 103 ? -15.824 -2.621 24.254 1.00 68.94 103 ARG A N 1
ATOM 788 C CA . ARG A 1 103 ? -17.079 -1.987 24.705 1.00 68.94 103 ARG A CA 1
ATOM 789 C C . ARG A 1 103 ? -18.090 -2.987 25.272 1.00 68.94 103 ARG A C 1
ATOM 791 O O . ARG A 1 103 ? -18.680 -2.737 26.318 1.00 68.94 103 ARG A O 1
ATOM 798 N N . LYS A 1 104 ? -18.254 -4.151 24.630 1.00 68.62 104 LYS A N 1
ATOM 799 C CA . LYS A 1 104 ? -19.124 -5.223 25.151 1.00 68.62 104 LYS A CA 1
ATOM 800 C C . LYS A 1 104 ? -18.619 -5.814 26.468 1.00 68.62 104 LYS A C 1
ATOM 802 O O . LYS A 1 104 ? -19.420 -6.272 27.279 1.00 68.62 104 LYS A O 1
ATOM 807 N N . LYS A 1 105 ? -17.302 -5.836 26.679 1.00 64.38 105 LYS A N 1
ATOM 808 C CA . LYS A 1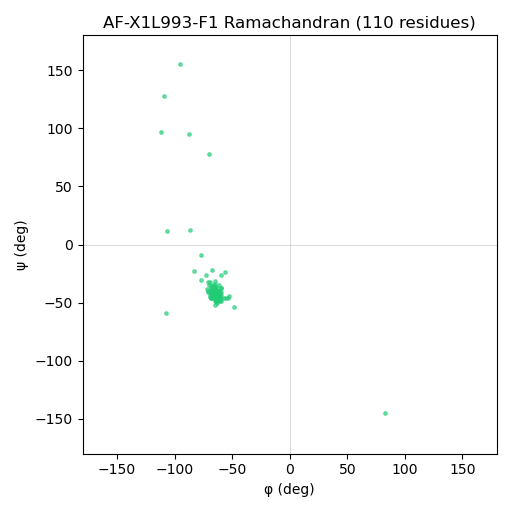 105 ? -16.700 -6.355 27.910 1.00 64.38 105 LYS A CA 1
ATOM 809 C C . LYS A 1 105 ? -16.959 -5.417 29.093 1.00 64.38 105 LYS A C 1
ATOM 811 O O . LYS A 1 105 ? -17.284 -5.899 30.170 1.00 64.38 105 LYS A O 1
ATOM 816 N N . GLU A 1 106 ? -16.890 -4.103 28.878 1.00 59.62 106 GLU A N 1
ATOM 817 C CA . GLU A 1 106 ? -17.241 -3.095 29.891 1.00 59.62 106 GLU A CA 1
ATOM 818 C C . GLU A 1 106 ? -18.737 -3.114 30.249 1.00 59.62 106 GLU A C 1
ATOM 820 O O . GLU A 1 106 ? -19.088 -3.043 31.425 1.00 59.62 106 GLU A O 1
ATOM 825 N N . GLU A 1 107 ? -19.630 -3.278 29.267 1.00 60.06 107 GLU A N 1
ATOM 826 C CA . GLU A 1 107 ? -21.075 -3.395 29.526 1.00 60.06 107 GLU A CA 1
ATOM 827 C C . GLU A 1 107 ? -21.440 -4.674 30.292 1.00 60.06 107 GLU A C 1
ATOM 829 O O . GLU A 1 107 ? -22.327 -4.640 31.140 1.00 60.06 107 GLU A O 1
ATOM 834 N N . GLY A 1 108 ? -20.747 -5.791 30.055 1.00 57.81 108 GLY A N 1
ATOM 835 C CA . GLY A 1 108 ? -20.954 -7.031 30.812 1.00 57.81 108 GLY A CA 1
ATOM 836 C C . GLY A 1 108 ? -20.489 -6.954 32.270 1.00 57.81 108 GLY A C 1
ATOM 837 O O . GLY A 1 108 ? -21.108 -7.563 33.133 1.00 57.81 108 GLY A O 1
ATOM 838 N N . VAL A 1 109 ? -19.438 -6.179 32.562 1.00 57.22 109 VAL A N 1
ATOM 839 C CA . VAL A 1 109 ? -18.935 -5.970 33.934 1.00 57.22 109 VAL A CA 1
ATOM 840 C C . VAL A 1 109 ? -19.807 -4.984 34.716 1.00 57.22 109 VAL A C 1
ATOM 842 O O . VAL A 1 109 ? -19.937 -5.122 35.922 1.00 57.22 109 VAL A O 1
ATOM 845 N N . ARG A 1 110 ? -20.446 -4.014 34.050 1.00 57.06 110 ARG A N 1
ATOM 846 C CA . ARG A 1 110 ? -21.330 -3.031 34.704 1.00 57.06 110 ARG A CA 1
ATOM 847 C C . ARG A 1 110 ? -22.719 -3.582 35.077 1.00 57.06 110 ARG A C 1
ATOM 849 O O . ARG A 1 110 ? -23.484 -2.878 35.725 1.00 57.06 110 ARG A O 1
ATOM 856 N N . ASN A 1 111 ? -23.061 -4.790 34.625 1.00 56.16 111 ASN A N 1
ATOM 857 C CA . ASN A 1 111 ? -24.335 -5.471 34.901 1.00 56.16 111 ASN A CA 1
ATOM 858 C C . ASN A 1 111 ? -24.191 -6.644 35.900 1.00 56.16 111 ASN A C 1
ATOM 860 O O . ASN A 1 111 ? -25.121 -7.440 36.031 1.00 56.16 111 ASN A O 1
ATOM 864 N N . ILE A 1 112 ? -23.038 -6.760 36.569 1.00 57.00 112 ILE A N 1
ATOM 865 C CA . ILE A 1 112 ? -22.756 -7.694 37.674 1.00 57.00 112 ILE A CA 1
ATOM 866 C C . ILE A 1 112 ? -22.518 -6.858 38.929 1.00 57.00 112 ILE A C 1
ATOM 868 O O . ILE A 1 112 ? -23.009 -7.270 40.001 1.00 57.00 112 ILE A O 1
#

Sequence (112 aa):
MIISGIILILLGGYLIALTLKQKVEGKLKKFLMLTGVSAAGFFVFAFLHNIFYGLAQITSHITVLSYLMRALEVIFFLIAIFACPIGFLVGVIGSIVLLVKERKKEEGVRNI

Nearest PDB structures (foldseek):
  4yjw-assembly1_A  TM=4.642E-01  e=4.143E+00  Phocaeicola vulgatus ATCC 8482
  7a0g-assembly1_FFF  TM=3.711E-01  e=4.638E+00  Serratia marcescens

Radius of gyration: 19.44 Å; Cα contacts (8 Å, |Δi|>4): 87; chains: 1; bounding box: 45×22×62 Å

Foldseek 3Di:
DVVVLVVLVVVLVVLVVVLVVPPDDDPLVVLSVLLNCLSVLLNVLQVLLVVLVVVLVVCVVPVVSNVVSNVSSVVSVCCNVPVSVVSNVSSVVVNVVVVVVVVVVVVVVVVD

Organism: NCBI:txid412755

Secondary structure (DSSP, 8-state):
-HHHHHHHHHHHHHHHHHHHHS---THHHHHHHHHHHHHHHHHHHHHHHHHHHHHHHHGGGSHHHHHHHHHHHHHHHHIIIIIHHHHHHHHHHHHHHHHHHHHHHHHHHTT-